Protein AF-A0A820ZYJ0-F1 (afdb_monomer)

Solvent-accessible surface area (backbone atoms only — not comparable to full-atom values): 6513 Å² total; per-residue (Å²): 133,85,78,78,76,76,68,86,73,73,44,73,81,48,38,72,47,76,50,76,46,54,79,71,57,64,69,63,50,48,57,51,40,63,65,47,32,44,49,20,29,31,42,38,39,38,36,23,83,50,72,79,79,54,43,39,68,60,51,53,54,50,39,69,75,34,22,79,52,50,48,34,40,32,45,33,47,48,59,86,78,74,90,61,86,73,72,51,64,75,46,58,62,52,59,70,50,72,70,37,62,70,25,54,56,47,80,47,72,70,128

Organism: NCBI:txid392030

Ra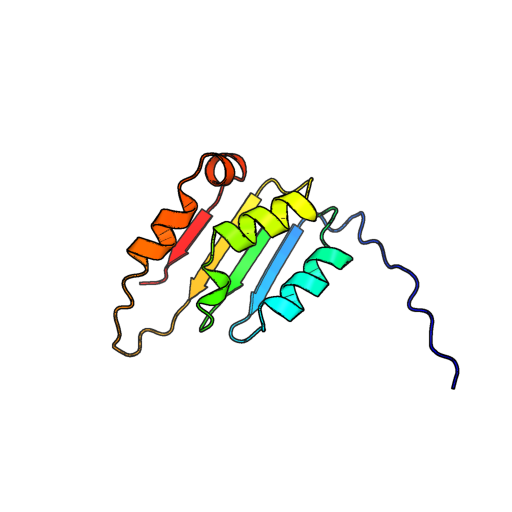dius of gyration: 15.51 Å; Cα contacts (8 Å, |Δi|>4): 146; chains: 1; bounding box: 53×20×33 Å

Foldseek 3Di:
DDDPPPPLDAPQVAAEEADEEEDDDVVVVLVVQQRYQQNYQEYHYEYEDDCVVLALVVVLVSCVVRHVNHQAYEYEYEYPPPPDPPVCVVSVVSCPDPSNVRSVYHYDYDD

Nearest PDB structures (foldseek):
  5dn8-assembly1_A  TM=4.736E-01  e=2.177E+00  Coxiella burnetii RSA 493
  7jj0-assembly1_A  TM=3.715E-01  e=9.562E-01  Sus scrofa
  2jpd-assembly1_A  TM=5.313E-01  e=9.943E+00  Homo sapiens

pLDDT: mean 79.54, std 15.93, range [40.41, 97.25]

Mean predicted aligned error: 8.52 Å

Structure (mmCIF, N/CA/C/O backbone):
data_AF-A0A820ZYJ0-F1
#
_entry.id   AF-A0A820ZYJ0-F1
#
loop_
_atom_site.group_PDB
_atom_site.id
_atom_site.type_symbol
_atom_site.label_atom_id
_atom_site.label_alt_id
_atom_site.label_comp_id
_atom_site.label_asym_id
_atom_site.label_entity_id
_atom_site.label_seq_id
_atom_site.pdbx_PDB_ins_code
_atom_site.Cartn_x
_atom_site.Cartn_y
_atom_site.Cartn_z
_atom_site.occupancy
_atom_site.B_iso_or_equiv
_atom_site.auth_seq_id
_atom_site.auth_comp_id
_atom_site.auth_asym_id
_atom_site.auth_atom_id
_atom_site.pdbx_PDB_model_num
ATOM 1 N N . MET A 1 1 ? -36.121 -2.101 -15.688 1.00 40.72 1 MET A N 1
ATOM 2 C CA . MET A 1 1 ? -34.789 -2.615 -15.310 1.00 40.72 1 MET A CA 1
ATOM 3 C C . MET A 1 1 ? -34.479 -2.085 -13.930 1.00 40.72 1 MET A C 1
ATOM 5 O O . MET A 1 1 ? -34.200 -0.900 -13.796 1.00 40.72 1 MET A O 1
ATOM 9 N N . GLU A 1 2 ? -34.630 -2.923 -12.911 1.00 46.28 2 GLU A N 1
ATOM 10 C CA . GLU A 1 2 ? -34.211 -2.585 -11.553 1.00 46.28 2 GLU A CA 1
ATOM 11 C C . GLU A 1 2 ? -32.682 -2.542 -11.523 1.00 46.28 2 GLU A C 1
ATOM 13 O O . GLU A 1 2 ? -32.014 -3.522 -11.844 1.00 46.28 2 GLU A O 1
ATOM 18 N N . GLN A 1 3 ? -32.118 -1.377 -11.207 1.00 49.50 3 GLN A N 1
ATOM 19 C CA . GLN A 1 3 ? -30.709 -1.283 -10.849 1.00 49.50 3 GLN A CA 1
ATOM 20 C C . GLN A 1 3 ? -30.553 -1.966 -9.493 1.00 49.50 3 GLN A C 1
ATOM 22 O O . GLN A 1 3 ? -31.006 -1.431 -8.479 1.00 49.50 3 GLN A O 1
ATOM 27 N N . GLU A 1 4 ? -29.925 -3.142 -9.473 1.00 55.78 4 GLU A N 1
ATOM 28 C CA . GLU A 1 4 ? -29.454 -3.754 -8.237 1.00 55.78 4 GLU A CA 1
ATOM 29 C C . GLU A 1 4 ? -28.598 -2.724 -7.492 1.00 55.78 4 GLU A C 1
ATOM 31 O O . GLU A 1 4 ? -27.480 -2.384 -7.892 1.00 55.78 4 GLU A O 1
ATOM 36 N N . LYS A 1 5 ? -29.144 -2.193 -6.393 1.00 52.50 5 LYS A N 1
ATOM 37 C CA . LYS A 1 5 ? -28.359 -1.504 -5.374 1.00 52.50 5 LYS A CA 1
ATOM 38 C C . LYS A 1 5 ? -27.380 -2.539 -4.838 1.00 52.50 5 LYS A C 1
ATOM 40 O O . LYS A 1 5 ? -27.724 -3.295 -3.935 1.00 52.50 5 LYS A O 1
ATOM 45 N N . LEU A 1 6 ? -26.168 -2.565 -5.392 1.00 57.62 6 LEU A N 1
ATOM 46 C CA . LEU A 1 6 ? -25.021 -3.191 -4.749 1.00 57.62 6 LEU A CA 1
ATOM 47 C C . LEU A 1 6 ? -24.923 -2.561 -3.363 1.00 57.62 6 LEU A C 1
ATOM 49 O O . LEU A 1 6 ? -24.476 -1.421 -3.209 1.00 57.62 6 LEU A O 1
ATOM 53 N N . THR A 1 7 ? -25.429 -3.283 -2.368 1.00 60.38 7 THR A N 1
ATOM 54 C CA . THR A 1 7 ? -25.295 -2.927 -0.966 1.00 60.38 7 THR A CA 1
ATOM 55 C C . THR A 1 7 ? -23.819 -2.663 -0.708 1.00 60.38 7 THR A C 1
ATOM 57 O O . THR A 1 7 ? -22.937 -3.290 -1.297 1.00 60.38 7 THR A O 1
ATOM 60 N N . HIS A 1 8 ? -23.528 -1.645 0.093 1.00 67.06 8 HIS A N 1
ATOM 61 C CA . HIS A 1 8 ? -22.160 -1.254 0.391 1.00 67.06 8 HIS A CA 1
ATOM 62 C C . HIS A 1 8 ? -21.457 -2.407 1.132 1.00 67.06 8 HIS A C 1
ATOM 64 O O . HIS A 1 8 ? -21.589 -2.544 2.347 1.00 67.06 8 HIS A O 1
ATOM 70 N N . ILE A 1 9 ? -20.756 -3.274 0.391 1.00 76.50 9 ILE A N 1
ATOM 71 C CA . ILE A 1 9 ? -20.009 -4.400 0.955 1.00 76.50 9 ILE A CA 1
ATOM 72 C C . ILE A 1 9 ? -18.774 -3.832 1.648 1.00 76.50 9 ILE A C 1
ATOM 74 O O . ILE A 1 9 ? -17.797 -3.453 1.003 1.00 76.50 9 ILE A O 1
ATOM 78 N N . GLU A 1 10 ? -18.823 -3.777 2.975 1.00 81.06 10 GLU A N 1
ATOM 79 C CA . GLU A 1 10 ? -17.690 -3.374 3.798 1.00 81.06 10 GLU A CA 1
ATOM 80 C C . GLU A 1 10 ? -16.875 -4.607 4.210 1.00 81.06 10 GLU A C 1
ATOM 82 O O . GLU A 1 10 ? -17.332 -5.461 4.972 1.00 81.06 10 GLU A O 1
ATOM 87 N N . LEU A 1 11 ? -15.637 -4.703 3.728 1.00 88.31 11 LEU A N 1
ATOM 88 C CA . LEU A 1 11 ? -14.758 -5.849 3.974 1.00 88.31 11 LEU A CA 1
ATOM 89 C C . LEU A 1 11 ? -13.989 -5.706 5.301 1.00 88.31 11 LEU A C 1
ATOM 91 O O . LEU A 1 11 ? -12.760 -5.692 5.329 1.00 88.31 11 LEU A O 1
ATOM 95 N N . LYS A 1 12 ? -14.707 -5.609 6.428 1.00 90.56 12 LYS A N 1
ATOM 96 C CA . LYS A 1 12 ? -14.135 -5.344 7.773 1.00 90.56 12 LYS A CA 1
ATOM 97 C C . LYS A 1 12 ? -13.036 -6.325 8.199 1.00 90.56 12 LYS A C 1
ATOM 99 O O . LYS A 1 12 ? -12.096 -5.952 8.912 1.00 90.56 12 LYS A O 1
ATOM 104 N N . TYR A 1 13 ? -13.146 -7.570 7.744 1.00 94.06 13 TYR A N 1
ATOM 105 C CA . TYR A 1 13 ? -12.224 -8.661 8.066 1.00 94.06 13 TYR A CA 1
ATOM 106 C C . TYR A 1 13 ? -11.106 -8.852 7.035 1.00 94.06 13 TYR A C 1
ATOM 108 O O . TYR A 1 13 ? -10.186 -9.629 7.280 1.00 94.06 13 TYR A O 1
ATOM 116 N N . LEU A 1 14 ? -11.132 -8.130 5.909 1.00 94.75 14 LEU A N 1
ATOM 117 C CA . LEU A 1 14 ? -10.059 -8.189 4.921 1.00 94.75 14 LEU A CA 1
ATOM 118 C C . LEU A 1 14 ? -8.842 -7.422 5.447 1.00 94.75 14 LEU A C 1
ATOM 120 O O . LEU 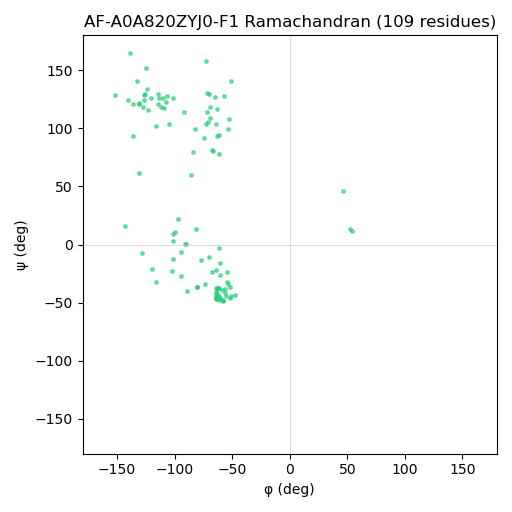A 1 14 ? -8.726 -6.209 5.286 1.00 94.75 14 LEU A O 1
ATOM 124 N N . LYS A 1 15 ? -7.942 -8.136 6.126 1.00 96.88 15 LYS A N 1
ATOM 125 C CA . LYS A 1 15 ? -6.716 -7.559 6.701 1.00 96.88 15 LYS A CA 1
ATOM 126 C C . LYS A 1 15 ? -5.500 -7.697 5.790 1.00 96.88 15 LYS A C 1
ATOM 128 O O . LYS A 1 15 ? -4.602 -6.859 5.863 1.00 96.88 15 LYS A O 1
ATOM 133 N N . TYR A 1 16 ? -5.490 -8.711 4.931 1.00 97.25 16 TYR A N 1
ATOM 134 C CA . TYR A 1 16 ? -4.353 -9.077 4.095 1.00 97.25 16 TYR A CA 1
ATOM 135 C C . TYR A 1 16 ? -4.795 -9.147 2.641 1.00 97.25 16 TYR A C 1
ATOM 137 O O . TYR A 1 16 ? -5.724 -9.880 2.308 1.00 97.25 16 TYR A O 1
ATOM 145 N N . VAL A 1 17 ? -4.126 -8.387 1.783 1.00 95.62 17 VAL A N 1
ATOM 146 C CA . VAL A 1 17 ? -4.371 -8.382 0.343 1.00 95.62 17 VAL A CA 1
ATOM 147 C C . VAL A 1 17 ? -3.052 -8.623 -0.368 1.00 95.62 17 VAL A C 1
ATOM 149 O O . VAL A 1 17 ? -2.066 -7.942 -0.101 1.00 95.62 17 VAL A O 1
ATOM 152 N N . SER A 1 18 ? -3.045 -9.590 -1.280 1.00 94.88 18 SER A N 1
ATOM 153 C CA . SER A 1 18 ? -1.918 -9.869 -2.165 1.00 94.88 18 SER A CA 1
ATOM 154 C C . SER A 1 18 ? -2.437 -9.976 -3.587 1.00 94.88 18 SER A C 1
ATOM 156 O O . SER A 1 18 ? -3.301 -10.808 -3.857 1.00 94.88 18 SER A O 1
ATOM 158 N N . LEU A 1 19 ? -1.941 -9.131 -4.485 1.00 91.94 19 LEU A N 1
ATOM 159 C CA . LEU A 1 19 ? -2.407 -9.056 -5.868 1.00 91.94 19 LEU A CA 1
ATOM 160 C C . LEU A 1 19 ? -1.222 -9.037 -6.827 1.00 91.94 19 LEU A C 1
ATOM 162 O O . LEU A 1 19 ? -0.228 -8.357 -6.575 1.00 91.94 19 LEU A O 1
ATOM 166 N N . LYS A 1 20 ? -1.359 -9.744 -7.951 1.00 88.62 20 LYS A N 1
ATOM 167 C CA . LYS A 1 20 ? -0.457 -9.629 -9.097 1.00 88.62 20 LYS A CA 1
ATOM 168 C C . LYS A 1 20 ? -1.216 -9.051 -10.287 1.00 88.62 20 LYS A C 1
ATOM 170 O O . LYS A 1 20 ? -2.285 -9.559 -10.620 1.00 88.62 20 LYS A O 1
ATOM 175 N N . PHE A 1 21 ? -0.681 -8.013 -10.922 1.00 83.50 21 PHE A N 1
ATOM 176 C CA . PHE A 1 21 ? -1.250 -7.455 -12.144 1.00 83.50 21 PHE A CA 1
ATOM 177 C C . PHE A 1 21 ? -0.211 -6.788 -13.044 1.00 83.50 21 PHE A C 1
ATOM 179 O O . PHE A 1 21 ? 0.496 -5.874 -12.639 1.00 83.50 21 PHE A O 1
ATOM 186 N N . ASP A 1 22 ? -0.208 -7.179 -14.313 1.00 75.56 22 ASP A N 1
ATOM 187 C CA . ASP A 1 22 ? 0.812 -6.748 -15.274 1.00 75.56 22 ASP A CA 1
ATOM 188 C C . ASP A 1 22 ? 0.315 -5.629 -16.215 1.00 75.56 22 ASP A C 1
ATOM 190 O O . ASP A 1 22 ? 1.108 -4.982 -16.880 1.00 75.56 22 ASP A O 1
ATOM 194 N N . PHE A 1 23 ? -0.997 -5.345 -16.250 1.00 72.94 23 PHE A N 1
ATOM 195 C CA . PHE A 1 23 ? -1.590 -4.339 -17.158 1.00 72.94 23 PHE A CA 1
ATOM 196 C C . PHE A 1 23 ? -2.747 -3.539 -16.545 1.00 72.94 23 PHE A C 1
ATOM 198 O O . PHE A 1 23 ? -3.533 -2.906 -17.255 1.00 72.94 23 PHE A O 1
ATOM 205 N N . ILE A 1 24 ? -2.906 -3.563 -15.219 1.00 72.06 24 ILE A N 1
ATOM 206 C CA . ILE A 1 24 ? -3.998 -2.809 -14.600 1.00 72.06 24 ILE A CA 1
ATOM 207 C C . ILE A 1 24 ? -3.724 -1.310 -14.713 1.00 72.06 24 ILE A C 1
ATOM 209 O O . ILE A 1 24 ? -2.670 -0.794 -14.335 1.00 72.06 24 ILE A O 1
ATOM 213 N N . ASN A 1 25 ? -4.735 -0.592 -15.205 1.00 83.25 25 ASN A N 1
ATOM 214 C CA . ASN A 1 25 ? -4.777 0.856 -15.120 1.00 83.25 25 ASN A CA 1
ATOM 215 C C . ASN A 1 25 ? -4.821 1.257 -13.640 1.00 83.25 25 ASN A C 1
ATOM 217 O O . ASN A 1 25 ? -5.803 0.981 -12.950 1.00 83.25 25 ASN A O 1
ATOM 221 N N . PHE A 1 26 ? -3.779 1.953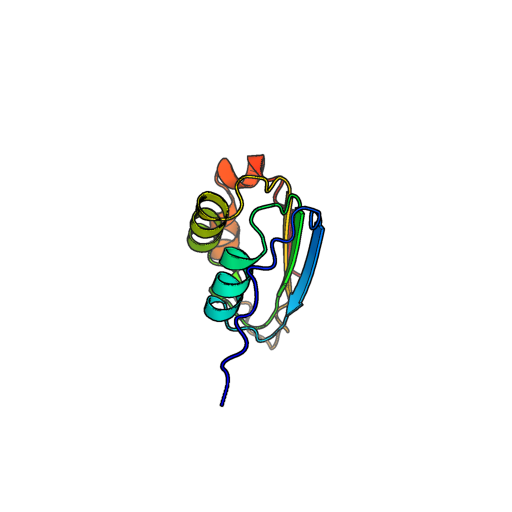 -13.185 1.00 84.56 26 PHE A N 1
ATOM 222 C CA . PHE A 1 26 ? -3.645 2.398 -11.799 1.00 84.56 26 PHE A CA 1
ATOM 223 C C . PHE A 1 26 ? -4.883 3.151 -11.298 1.00 84.56 26 PHE A C 1
ATOM 225 O O . PHE A 1 26 ? -5.284 2.964 -10.162 1.00 84.56 26 PHE A O 1
ATOM 232 N N . HIS A 1 27 ? -5.543 3.950 -12.140 1.00 88.38 27 HIS A N 1
ATOM 233 C CA . HIS A 1 27 ? -6.751 4.668 -11.734 1.00 88.38 27 HIS A CA 1
ATOM 234 C C . HIS A 1 27 ? -7.906 3.721 -11.382 1.00 88.38 27 HIS A C 1
ATOM 236 O O . HIS A 1 27 ? -8.577 3.908 -10.375 1.00 88.38 27 HIS A O 1
ATOM 242 N N . LYS A 1 28 ? -8.099 2.642 -12.153 1.00 87.94 28 LYS A N 1
ATOM 243 C CA . LYS A 1 28 ? -9.092 1.614 -11.802 1.00 87.94 28 LYS A CA 1
ATOM 244 C C . LYS A 1 28 ? -8.722 0.915 -10.496 1.00 87.94 28 LYS A C 1
ATOM 246 O O . LYS A 1 28 ? -9.601 0.603 -9.701 1.00 87.94 28 LYS A O 1
ATOM 251 N N . PHE A 1 29 ? -7.428 0.687 -10.276 1.00 89.25 29 PHE A N 1
ATOM 252 C CA . PHE A 1 29 ? -6.943 0.116 -9.025 1.00 89.25 29 PHE A CA 1
ATOM 253 C C . PHE A 1 29 ? -7.217 1.034 -7.829 1.00 89.25 29 PHE A C 1
ATOM 255 O O . PHE A 1 29 ? -7.712 0.565 -6.809 1.00 89.25 29 PHE A O 1
ATOM 262 N N . GLU A 1 30 ? -6.985 2.341 -7.967 1.00 91.38 30 GLU A N 1
ATOM 263 C CA . GLU A 1 30 ? -7.305 3.328 -6.929 1.00 91.38 30 GLU A CA 1
ATOM 264 C C . GLU A 1 30 ? -8.772 3.263 -6.512 1.00 91.38 30 GLU A C 1
ATOM 266 O O . GLU A 1 30 ? -9.060 3.261 -5.319 1.00 91.38 30 GLU A O 1
ATOM 271 N N . GLU A 1 31 ? -9.701 3.169 -7.464 1.00 92.12 31 GLU A N 1
ATOM 272 C CA . GLU A 1 31 ? -11.132 3.078 -7.154 1.00 92.12 31 GLU A CA 1
ATOM 273 C C . GLU A 1 31 ? -11.476 1.810 -6.356 1.00 92.12 31 GLU A C 1
ATOM 275 O O . GLU A 1 31 ? -12.266 1.858 -5.410 1.00 92.12 31 GLU A O 1
ATOM 280 N N . VAL A 1 32 ? -10.825 0.682 -6.663 1.00 90.56 32 VAL A N 1
ATOM 281 C CA . VAL A 1 32 ? -10.945 -0.553 -5.869 1.00 90.56 32 VAL A CA 1
ATOM 282 C C . VAL A 1 32 ? -10.408 -0.332 -4.453 1.00 90.56 32 VAL A C 1
ATOM 284 O O . VAL A 1 32 ? -11.081 -0.676 -3.480 1.00 90.56 32 VAL A O 1
ATOM 287 N N . MET A 1 33 ? -9.232 0.283 -4.314 1.00 92.25 33 MET A N 1
ATOM 288 C CA . MET A 1 33 ? -8.633 0.547 -3.005 1.00 92.25 33 MET A CA 1
ATOM 289 C C . MET A 1 33 ? -9.520 1.436 -2.135 1.00 92.25 33 MET A C 1
ATOM 291 O O . MET A 1 33 ? -9.788 1.092 -0.984 1.00 92.25 33 MET A O 1
ATOM 295 N N . LYS A 1 34 ? -10.024 2.542 -2.693 1.00 92.75 34 LYS A N 1
ATOM 296 C CA . LYS A 1 34 ? -10.914 3.481 -1.995 1.00 92.75 34 LYS A CA 1
ATOM 297 C C . LYS A 1 34 ? -12.159 2.793 -1.452 1.00 92.75 34 LYS A C 1
ATOM 299 O O . LYS A 1 34 ? -12.615 3.123 -0.362 1.00 92.75 34 LYS A O 1
ATOM 304 N N . LYS A 1 35 ? -12.705 1.841 -2.211 1.00 91.62 35 LYS A N 1
ATOM 305 C CA . LYS A 1 35 ? -13.950 1.160 -1.858 1.00 91.62 35 LYS A CA 1
ATOM 306 C C . LYS A 1 35 ? -13.755 0.038 -0.842 1.00 91.62 35 LYS A C 1
ATOM 308 O O . LYS A 1 35 ? -14.624 -0.174 -0.002 1.00 91.62 35 LYS A O 1
ATOM 313 N N . PHE A 1 36 ? -12.646 -0.693 -0.918 1.00 92.25 36 PHE A N 1
ATOM 314 C CA . PHE A 1 36 ? -12.531 -1.978 -0.225 1.00 92.25 36 PHE A CA 1
ATOM 315 C C . PHE A 1 36 ? -11.406 -2.053 0.804 1.00 92.25 36 PHE A C 1
ATOM 317 O O . PHE A 1 36 ? -11.444 -2.925 1.670 1.00 92.25 36 PHE A O 1
ATOM 324 N N . PHE A 1 37 ? -10.387 -1.192 0.723 1.00 94.12 37 PHE A N 1
ATOM 325 C CA . PHE A 1 37 ? -9.133 -1.409 1.455 1.00 94.12 37 PHE A CA 1
ATOM 326 C C . PHE A 1 37 ? -9.008 -0.607 2.749 1.00 94.12 37 PHE A C 1
ATOM 328 O O . PHE A 1 37 ? -7.949 -0.629 3.375 1.00 94.12 37 PHE A O 1
ATOM 335 N N . TYR A 1 38 ? -10.089 0.029 3.202 1.00 94.69 38 TYR A N 1
ATOM 336 C CA . TYR A 1 38 ? -10.090 0.813 4.436 1.00 94.69 38 TYR A CA 1
ATOM 337 C C . TYR A 1 38 ? -9.513 0.037 5.629 1.00 94.69 38 TYR A C 1
ATOM 339 O O . TYR A 1 38 ? -8.661 0.552 6.346 1.00 94.69 38 TYR A O 1
ATOM 347 N N . HIS A 1 39 ? -9.907 -1.230 5.795 1.00 96.00 39 HIS A N 1
ATOM 348 C CA . HIS A 1 39 ? -9.519 -2.088 6.924 1.00 96.00 39 HIS A CA 1
ATOM 349 C C . HIS A 1 39 ? -8.241 -2.912 6.709 1.00 96.00 39 HIS A C 1
ATOM 351 O O . HIS A 1 39 ? -7.860 -3.676 7.607 1.00 96.00 39 HIS A O 1
ATOM 357 N N . VAL A 1 40 ? -7.595 -2.780 5.546 1.00 96.88 40 VAL A N 1
ATOM 358 C CA . VAL A 1 40 ? -6.419 -3.570 5.162 1.00 96.88 40 VAL A CA 1
ATOM 359 C C . VAL A 1 40 ? -5.205 -3.130 5.974 1.00 96.88 40 VAL A C 1
ATOM 361 O O . VAL A 1 40 ? -4.884 -1.948 6.064 1.00 96.88 40 VAL A O 1
ATOM 364 N N . GLN A 1 41 ? -4.510 -4.106 6.555 1.00 97.00 41 GLN A N 1
ATOM 365 C CA . GLN A 1 41 ? -3.293 -3.900 7.343 1.00 97.00 41 GLN A CA 1
ATOM 366 C C . GLN A 1 41 ? -2.029 -4.250 6.566 1.00 97.00 41 GLN A C 1
ATOM 368 O O . GLN A 1 41 ? -0.949 -3.752 6.889 1.00 97.00 41 GLN A O 1
ATOM 373 N N . MET A 1 42 ? -2.157 -5.087 5.542 1.00 96.31 42 MET A N 1
ATOM 374 C CA . MET A 1 42 ? -1.049 -5.521 4.713 1.00 96.31 42 MET A CA 1
ATOM 375 C C . MET A 1 42 ? -1.475 -5.595 3.253 1.00 96.31 42 MET A C 1
ATOM 377 O O . MET A 1 42 ? -2.425 -6.303 2.914 1.00 96.31 42 MET A O 1
ATOM 381 N N . LEU A 1 43 ? -0.735 -4.885 2.406 1.00 94.94 43 LEU A N 1
ATOM 382 C CA . LEU A 1 43 ? -0.932 -4.868 0.965 1.00 94.94 43 LEU A CA 1
ATOM 383 C C . LEU A 1 43 ? 0.363 -5.288 0.273 1.00 94.94 43 LEU A C 1
ATOM 385 O O . LEU A 1 43 ? 1.370 -4.589 0.367 1.00 94.94 43 LEU A O 1
ATOM 389 N N . ARG A 1 44 ? 0.302 -6.426 -0.419 1.00 93.69 44 ARG A N 1
ATOM 390 C CA . ARG A 1 44 ? 1.348 -6.945 -1.299 1.00 93.69 44 ARG A CA 1
ATOM 391 C C . ARG A 1 44 ? 0.935 -6.794 -2.749 1.00 93.69 44 ARG A C 1
ATOM 393 O O . ARG A 1 44 ? -0.138 -7.254 -3.141 1.00 93.69 44 ARG A O 1
ATOM 400 N N . LEU A 1 45 ? 1.796 -6.185 -3.546 1.00 90.44 45 LEU A N 1
ATOM 401 C CA . LEU A 1 45 ? 1.569 -5.951 -4.961 1.00 90.44 45 LEU A CA 1
ATOM 402 C C . LEU A 1 45 ? 2.722 -6.522 -5.764 1.00 90.44 45 LEU A C 1
ATOM 404 O O . LEU A 1 45 ? 3.879 -6.226 -5.503 1.00 90.44 45 LEU A O 1
ATOM 408 N N . THR A 1 46 ? 2.409 -7.316 -6.776 1.00 88.19 46 THR A N 1
ATOM 409 C CA . THR A 1 46 ? 3.343 -7.626 -7.856 1.00 88.19 46 THR A CA 1
ATOM 410 C C . THR A 1 46 ? 2.814 -6.968 -9.115 1.00 88.19 46 THR A C 1
ATOM 412 O O . THR A 1 46 ? 1.693 -7.248 -9.533 1.00 88.19 46 THR A O 1
ATOM 415 N N . THR A 1 47 ? 3.581 -6.052 -9.686 1.00 84.62 47 THR A N 1
ATOM 416 C CA . THR A 1 47 ? 3.166 -5.275 -10.856 1.00 84.62 47 THR A CA 1
ATOM 417 C C . THR A 1 47 ? 4.175 -5.422 -11.977 1.00 84.62 47 THR A C 1
ATOM 419 O O . THR A 1 47 ? 5.350 -5.619 -11.696 1.00 84.62 47 THR A O 1
ATOM 422 N N . GLY A 1 48 ? 3.744 -5.288 -13.224 1.00 80.62 48 GLY A N 1
ATOM 423 C CA . GLY A 1 48 ? 4.643 -5.209 -14.374 1.00 80.62 48 GLY A CA 1
ATOM 424 C C . GLY A 1 48 ? 4.183 -4.163 -15.375 1.00 80.62 48 GLY A C 1
ATOM 425 O O . GLY A 1 48 ? 3.058 -3.673 -15.265 1.00 80.62 48 GLY A O 1
ATOM 426 N N . TYR A 1 49 ? 5.069 -3.777 -16.299 1.00 72.94 49 TYR A N 1
ATOM 427 C CA . TYR A 1 49 ? 4.784 -2.997 -17.517 1.00 72.94 49 TYR A CA 1
ATOM 428 C C . TYR A 1 49 ? 4.036 -1.659 -17.349 1.00 72.94 49 TYR A C 1
ATOM 430 O O . TYR A 1 49 ? 3.568 -1.066 -18.323 1.00 72.94 49 TYR A O 1
ATOM 438 N N . ASN A 1 50 ? 3.895 -1.160 -16.120 1.00 73.88 50 ASN A N 1
ATOM 439 C CA . ASN A 1 50 ? 3.202 0.084 -15.814 1.00 73.88 50 ASN A CA 1
ATOM 440 C C . ASN A 1 50 ? 4.001 0.911 -14.806 1.00 73.88 50 ASN A C 1
ATOM 442 O O . ASN A 1 50 ? 3.821 0.798 -13.591 1.00 73.88 50 ASN A O 1
ATOM 446 N N . GLU A 1 51 ? 4.825 1.811 -15.337 1.00 75.44 51 GLU A N 1
ATOM 447 C CA . GLU A 1 51 ? 5.640 2.771 -14.583 1.00 75.44 51 GLU A CA 1
ATOM 448 C C . GLU A 1 51 ? 4.827 3.644 -13.614 1.00 75.44 51 GLU A C 1
ATOM 450 O O . GLU A 1 51 ? 5.354 4.114 -12.606 1.00 75.44 51 GLU A O 1
ATOM 455 N N . LYS A 1 52 ? 3.515 3.828 -13.846 1.00 78.00 52 LYS A N 1
ATOM 456 C CA . LYS A 1 52 ? 2.653 4.598 -12.932 1.00 78.00 52 LYS A CA 1
ATOM 457 C C . LYS A 1 52 ? 2.535 3.933 -11.562 1.00 78.00 52 LYS A C 1
ATOM 459 O O . LYS A 1 52 ? 2.240 4.631 -10.593 1.00 78.00 52 LYS A O 1
ATOM 464 N N . CYS A 1 53 ? 2.783 2.623 -11.473 1.00 78.75 53 CYS A N 1
ATOM 465 C CA . CYS A 1 53 ? 2.852 1.894 -10.207 1.00 78.75 53 CYS A CA 1
ATOM 466 C C . CYS A 1 53 ? 4.089 2.253 -9.379 1.00 78.75 53 CYS A C 1
ATOM 468 O O . CYS A 1 53 ? 4.150 1.897 -8.208 1.00 78.75 53 CYS A O 1
ATOM 470 N N . LEU A 1 54 ? 5.050 2.975 -9.950 1.00 80.31 54 LEU A N 1
ATOM 471 C CA . LEU A 1 54 ? 6.288 3.336 -9.278 1.00 80.31 54 LEU A CA 1
ATOM 472 C C . LEU A 1 54 ? 6.305 4.786 -8.764 1.00 80.31 54 LEU A C 1
ATOM 474 O O . LEU A 1 54 ? 7.330 5.278 -8.309 1.00 80.31 54 LEU A O 1
ATOM 478 N N . ASN A 1 55 ? 5.173 5.493 -8.802 1.00 84.69 55 ASN A N 1
ATOM 479 C CA . ASN A 1 55 ? 5.073 6.847 -8.263 1.00 84.69 55 ASN A CA 1
ATOM 480 C C . ASN A 1 55 ? 4.846 6.807 -6.743 1.00 84.69 55 ASN A C 1
ATOM 482 O O . ASN A 1 55 ? 3.714 6.629 -6.283 1.00 84.69 55 ASN A O 1
ATOM 486 N N . ALA A 1 56 ? 5.910 7.002 -5.959 1.00 86.50 56 ALA A N 1
ATOM 487 C CA . ALA A 1 56 ? 5.819 6.950 -4.501 1.00 86.50 56 ALA A CA 1
ATOM 488 C C . ALA A 1 56 ? 4.857 8.011 -3.949 1.00 86.50 56 ALA A C 1
ATOM 490 O O . ALA A 1 56 ? 3.977 7.694 -3.154 1.00 86.50 56 ALA A O 1
ATOM 491 N N . LYS A 1 57 ? 4.939 9.265 -4.414 1.00 88.62 57 LYS A N 1
ATOM 492 C CA . LYS A 1 57 ? 4.070 10.348 -3.918 1.00 88.62 57 LYS A CA 1
ATOM 493 C C . LYS A 1 57 ? 2.586 10.000 -4.059 1.00 88.62 57 LYS A C 1
ATOM 495 O O . LYS A 1 57 ? 1.807 10.242 -3.139 1.00 88.62 57 LYS A O 1
ATOM 500 N N . ARG A 1 58 ? 2.208 9.396 -5.186 1.00 89.62 58 ARG A N 1
ATOM 501 C CA . ARG A 1 58 ? 0.839 8.948 -5.448 1.00 89.62 58 ARG A CA 1
ATOM 502 C C . ARG A 1 58 ? 0.408 7.851 -4.478 1.00 89.62 58 ARG A C 1
ATOM 504 O O . ARG A 1 58 ? -0.671 7.949 -3.899 1.00 89.62 58 ARG A O 1
ATOM 511 N N . TRP A 1 59 ? 1.255 6.847 -4.250 1.00 91.25 59 TRP A N 1
ATOM 512 C CA . TRP A 1 59 ? 0.980 5.810 -3.254 1.00 91.25 59 TRP A CA 1
ATOM 513 C C . TRP A 1 59 ? 0.850 6.374 -1.845 1.00 91.25 59 TRP A C 1
ATOM 515 O O . TRP A 1 59 ? -0.085 6.015 -1.137 1.00 91.25 59 TRP A O 1
ATOM 525 N N . GLN A 1 60 ? 1.748 7.274 -1.444 1.00 92.44 60 GLN A N 1
ATOM 526 C CA . GLN A 1 60 ? 1.700 7.904 -0.128 1.00 92.44 60 GLN A CA 1
ATOM 527 C C . GLN A 1 60 ? 0.368 8.630 0.076 1.00 92.44 60 GLN A C 1
ATOM 529 O O . GLN A 1 60 ? -0.302 8.399 1.079 1.00 92.44 60 GLN A O 1
ATOM 534 N N . GLN A 1 61 ? -0.051 9.451 -0.893 1.00 93.12 61 GLN A N 1
ATOM 535 C CA . GLN A 1 61 ? -1.340 10.148 -0.845 1.00 93.12 61 GLN A CA 1
ATOM 536 C C . GLN A 1 61 ? -2.507 9.164 -0.719 1.00 93.12 61 GLN A C 1
ATOM 538 O O . GLN A 1 61 ? -3.359 9.321 0.151 1.00 93.12 61 GLN A O 1
ATOM 543 N N . LEU A 1 62 ? -2.518 8.113 -1.538 1.00 93.38 62 LEU A N 1
ATOM 544 C CA . LEU A 1 62 ? -3.589 7.123 -1.542 1.00 93.38 62 LEU A CA 1
ATOM 545 C C . LEU A 1 62 ? -3.680 6.351 -0.216 1.00 93.38 62 LEU A C 1
ATOM 547 O O . LEU A 1 62 ? -4.770 6.186 0.331 1.00 93.38 62 LEU A O 1
ATOM 551 N N . ILE A 1 63 ? -2.539 5.913 0.320 1.00 94.38 63 ILE A N 1
ATOM 552 C CA . ILE A 1 63 ? -2.457 5.188 1.592 1.00 94.38 63 ILE A CA 1
ATOM 553 C C . ILE A 1 63 ? -2.914 6.087 2.743 1.00 94.38 63 ILE A C 1
ATOM 555 O O . ILE A 1 63 ? -3.728 5.658 3.559 1.00 94.38 63 ILE A O 1
ATOM 559 N N . MET A 1 64 ? -2.434 7.335 2.793 1.00 94.25 64 MET A N 1
ATOM 560 C CA . MET A 1 64 ? -2.822 8.291 3.833 1.00 94.25 64 MET A CA 1
ATOM 561 C C . MET A 1 64 ? -4.321 8.601 3.809 1.00 94.25 64 MET A C 1
ATOM 563 O O . MET A 1 64 ? -4.922 8.754 4.868 1.00 94.25 64 MET A O 1
ATOM 567 N N . SER A 1 65 ? -4.928 8.683 2.623 1.00 95.44 65 SER A N 1
ATOM 568 C CA . SER A 1 65 ? -6.346 9.023 2.485 1.00 95.44 65 SER A CA 1
ATOM 569 C C . SER A 1 65 ? -7.292 7.849 2.735 1.00 95.44 65 SER A C 1
ATOM 571 O O . SER A 1 65 ? -8.373 8.063 3.277 1.00 95.44 65 SER A O 1
ATOM 573 N N . TYR A 1 66 ? -6.926 6.626 2.337 1.00 95.31 66 TYR A N 1
ATOM 574 C CA . TYR A 1 66 ? -7.895 5.523 2.245 1.00 95.31 66 TYR A CA 1
ATOM 575 C C . TYR A 1 66 ? -7.498 4.241 2.972 1.00 95.31 66 TYR A C 1
ATOM 577 O O . TYR A 1 66 ? -8.317 3.331 3.055 1.00 95.31 66 TYR A O 1
ATOM 585 N N . MET A 1 67 ? -6.281 4.140 3.510 1.00 95.19 67 MET A N 1
ATOM 586 C CA . MET A 1 67 ? -5.811 2.933 4.197 1.00 95.19 67 MET A CA 1
ATOM 587 C C . MET A 1 67 ? -5.194 3.266 5.563 1.00 95.19 67 MET A C 1
ATOM 589 O O . MET A 1 67 ? -4.013 2.989 5.801 1.00 95.19 67 MET A O 1
ATOM 593 N N . PRO A 1 68 ? -5.975 3.845 6.495 1.00 95.06 68 PRO A N 1
ATOM 594 C CA . PRO A 1 68 ? -5.449 4.312 7.779 1.00 95.06 68 PRO A CA 1
ATOM 595 C C . PRO A 1 68 ? -4.836 3.184 8.622 1.00 95.06 68 PRO A C 1
ATOM 597 O O . PRO A 1 68 ? -3.931 3.426 9.419 1.00 95.06 68 PRO A O 1
ATOM 600 N N . TYR A 1 69 ? -5.283 1.940 8.423 1.00 95.75 69 TYR A N 1
ATOM 601 C CA . TYR A 1 69 ? -4.791 0.774 9.158 1.00 95.75 69 TYR A CA 1
ATOM 602 C C . TYR A 1 69 ? -3.613 0.057 8.490 1.00 95.75 69 TYR A C 1
ATOM 604 O O . TYR A 1 69 ? -3.127 -0.926 9.055 1.00 95.75 69 TYR A O 1
ATOM 612 N N . LEU A 1 70 ? -3.125 0.525 7.334 1.00 96.12 70 LEU A N 1
ATOM 613 C CA . LEU A 1 70 ? -2.013 -0.116 6.637 1.00 96.12 70 LEU A CA 1
ATOM 614 C C . LEU A 1 70 ? -0.732 -0.034 7.472 1.00 96.12 70 LEU A C 1
ATOM 616 O O . LEU A 1 70 ? -0.306 1.050 7.883 1.00 96.12 70 LEU A O 1
ATOM 620 N N . ARG A 1 71 ? -0.106 -1.189 7.697 1.00 94.94 71 ARG A N 1
ATOM 621 C CA . ARG A 1 71 ? 1.143 -1.353 8.457 1.00 94.94 71 ARG A CA 1
ATOM 622 C C . ARG A 1 71 ? 2.287 -1.866 7.598 1.00 94.94 71 ARG A C 1
ATOM 624 O O . ARG A 1 71 ? 3.431 -1.552 7.894 1.00 94.94 71 ARG A O 1
ATOM 631 N N . ILE A 1 72 ? 1.969 -2.682 6.595 1.00 93.81 72 ILE A N 1
ATOM 632 C CA . ILE A 1 72 ? 2.944 -3.286 5.690 1.00 93.81 72 ILE A CA 1
ATOM 633 C C . ILE A 1 72 ? 2.507 -2.976 4.265 1.00 93.81 72 ILE A C 1
ATOM 635 O O . ILE A 1 72 ? 1.425 -3.390 3.840 1.00 93.81 72 ILE A O 1
ATOM 639 N N . PHE A 1 73 ? 3.355 -2.256 3.545 1.00 92.19 73 PHE A N 1
ATOM 640 C CA . PHE A 1 73 ? 3.231 -2.069 2.108 1.00 92.19 73 PHE A CA 1
ATOM 641 C C . PHE A 1 73 ? 4.412 -2.757 1.431 1.00 92.19 73 PHE A C 1
ATOM 643 O O . PHE A 1 73 ? 5.555 -2.521 1.794 1.00 92.19 73 PHE A O 1
ATOM 650 N N . ASP A 1 74 ? 4.146 -3.643 0.488 1.00 89.44 74 ASP A N 1
ATOM 651 C CA . ASP A 1 74 ? 5.175 -4.434 -0.182 1.00 89.44 74 ASP A CA 1
ATOM 652 C C . ASP A 1 74 ? 4.846 -4.440 -1.671 1.00 89.44 74 ASP A C 1
ATOM 654 O O . ASP A 1 74 ? 3.733 -4.793 -2.074 1.00 89.44 74 ASP A O 1
ATOM 658 N N . ILE A 1 75 ? 5.783 -3.945 -2.474 1.00 86.44 75 ILE A N 1
ATOM 659 C CA . ILE A 1 75 ? 5.611 -3.810 -3.914 1.00 86.44 75 ILE A CA 1
ATOM 660 C C . ILE A 1 75 ? 6.825 -4.390 -4.632 1.00 86.44 75 ILE A C 1
ATOM 662 O O . ILE A 1 75 ? 7.966 -3.967 -4.454 1.00 86.44 75 ILE A O 1
ATOM 666 N N . ASN A 1 76 ? 6.544 -5.370 -5.478 1.00 85.31 76 ASN A N 1
ATOM 667 C CA . ASN A 1 76 ? 7.482 -5.981 -6.396 1.00 85.31 76 ASN A CA 1
ATOM 668 C C . ASN A 1 76 ? 7.128 -5.518 -7.810 1.00 85.31 76 ASN A C 1
ATOM 670 O O . ASN A 1 76 ? 5.990 -5.699 -8.253 1.00 85.31 76 ASN A O 1
ATOM 674 N N . HIS A 1 77 ? 8.075 -4.900 -8.510 1.00 79.62 77 HIS A N 1
ATOM 675 C CA . HIS A 1 77 ? 7.883 -4.512 -9.903 1.00 79.62 77 HIS A CA 1
ATOM 676 C C . HIS A 1 77 ? 8.743 -5.390 -10.809 1.00 79.62 77 HIS A C 1
ATOM 678 O O . HIS A 1 77 ? 9.970 -5.402 -10.708 1.00 79.62 77 HIS A O 1
ATOM 684 N N . GLN A 1 78 ? 8.074 -6.139 -11.679 1.00 78.00 78 GLN A N 1
ATOM 685 C CA . GLN A 1 78 ? 8.667 -7.020 -12.671 1.00 78.00 78 GLN A CA 1
ATOM 686 C C . GLN A 1 78 ? 8.531 -6.351 -14.033 1.00 78.00 78 GLN A C 1
ATOM 688 O O . GLN A 1 78 ? 7.450 -6.358 -14.617 1.00 78.00 78 GLN A O 1
ATOM 693 N N . ASP A 1 79 ? 9.617 -5.787 -14.546 1.00 68.19 79 ASP A N 1
ATOM 694 C CA . ASP A 1 79 ? 9.653 -5.340 -15.934 1.00 68.19 79 ASP A CA 1
ATOM 695 C C . ASP A 1 79 ? 10.408 -6.389 -16.753 1.00 68.19 79 ASP A C 1
ATOM 697 O O . ASP A 1 79 ? 11.506 -6.800 -16.375 1.00 68.19 79 ASP A O 1
ATOM 701 N N . TYR A 1 80 ? 9.815 -6.899 -17.838 1.00 57.72 80 TYR A N 1
ATOM 702 C CA . TYR A 1 80 ? 10.536 -7.826 -18.713 1.00 57.72 80 TYR A CA 1
ATOM 703 C C . TYR A 1 80 ? 11.595 -7.025 -19.465 1.00 57.72 80 TYR A C 1
ATOM 705 O O . TYR A 1 80 ? 11.288 -6.262 -20.382 1.00 57.72 80 TYR A O 1
ATOM 713 N N . ILE A 1 81 ? 12.849 -7.202 -19.045 1.00 53.03 81 ILE A N 1
ATOM 714 C CA . ILE A 1 81 ? 14.033 -6.499 -19.538 1.00 53.03 81 ILE A CA 1
ATOM 715 C C . ILE A 1 81 ? 14.301 -6.893 -20.999 1.00 53.03 81 ILE A C 1
ATOM 717 O O . ILE A 1 81 ? 15.157 -7.709 -21.332 1.00 53.03 81 ILE A O 1
ATOM 721 N N . GLY A 1 82 ? 13.567 -6.267 -21.912 1.00 45.78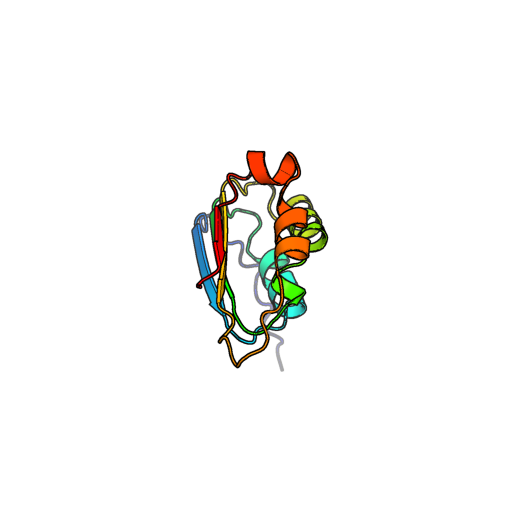 82 GLY A N 1
ATOM 722 C CA . GLY A 1 82 ? 13.925 -6.143 -23.315 1.00 45.78 82 GLY A CA 1
ATOM 723 C C . GLY A 1 82 ? 14.858 -4.949 -23.498 1.00 45.78 82 GLY A C 1
ATOM 724 O O . GLY A 1 82 ? 14.416 -3.880 -23.898 1.00 45.78 82 GLY A O 1
ATOM 725 N N . LYS A 1 83 ? 16.153 -5.117 -23.196 1.00 46.44 83 LYS A N 1
ATOM 726 C CA . LYS A 1 83 ? 17.278 -4.243 -23.616 1.00 46.44 83 LYS A CA 1
ATOM 727 C C . LYS A 1 83 ? 17.190 -2.727 -23.346 1.00 46.44 83 LYS A C 1
ATOM 729 O O . LYS A 1 83 ? 18.020 -1.980 -23.862 1.00 46.44 83 LYS A O 1
ATOM 734 N N . LYS A 1 84 ? 16.267 -2.241 -22.522 1.00 47.78 84 LYS A N 1
ATOM 735 C CA . LYS A 1 84 ? 16.341 -0.889 -21.962 1.00 47.78 84 LYS A CA 1
ATOM 736 C C . LYS A 1 84 ? 16.494 -1.022 -20.462 1.00 47.78 84 LYS A C 1
ATOM 738 O O . LYS A 1 84 ? 15.527 -1.279 -19.760 1.00 47.78 84 LYS A O 1
ATOM 743 N N . ASN A 1 85 ? 17.727 -0.842 -19.997 1.00 48.25 85 ASN A N 1
ATOM 744 C CA . ASN A 1 85 ? 18.024 -0.553 -18.602 1.00 48.25 85 ASN A CA 1
ATOM 745 C C . ASN A 1 85 ? 17.349 0.780 -18.253 1.00 48.25 85 ASN A C 1
ATOM 747 O O . ASN A 1 85 ? 17.998 1.826 -18.250 1.00 48.25 85 ASN A O 1
ATOM 751 N N . PHE A 1 86 ? 16.035 0.776 -18.022 1.00 53.09 86 PHE A N 1
ATOM 752 C CA . PHE A 1 86 ? 15.394 1.873 -17.324 1.00 53.09 86 PHE A CA 1
ATOM 753 C C . PHE A 1 86 ? 15.993 1.858 -15.926 1.00 53.09 86 PHE A C 1
ATOM 755 O O . PHE A 1 86 ? 15.747 0.972 -15.113 1.00 53.09 86 PHE A O 1
ATOM 762 N N . THR A 1 87 ? 16.895 2.799 -15.683 1.00 53.72 87 THR A N 1
ATOM 763 C CA . THR A 1 87 ? 17.548 3.013 -14.401 1.00 53.72 87 THR A CA 1
ATOM 764 C C . THR A 1 87 ? 16.498 3.498 -13.410 1.00 53.72 87 THR A C 1
ATOM 766 O O . THR A 1 87 ? 16.373 4.688 -13.128 1.00 53.72 87 THR A O 1
ATOM 769 N N . TYR A 1 88 ? 15.734 2.562 -12.844 1.00 58.75 88 TYR A N 1
ATOM 770 C CA . TYR A 1 88 ? 14.733 2.829 -11.812 1.00 58.75 88 TYR A CA 1
ATOM 771 C C . TYR A 1 88 ? 15.335 3.416 -10.532 1.00 58.75 88 TYR A C 1
ATOM 773 O O . TYR A 1 88 ? 14.582 3.794 -9.647 1.00 58.75 88 TYR A O 1
ATOM 781 N N . HIS A 1 89 ? 16.660 3.575 -10.418 1.00 58.09 89 HIS A N 1
ATOM 782 C CA . HIS A 1 89 ? 17.312 4.227 -9.278 1.00 58.09 89 HIS A CA 1
ATOM 783 C C . HIS A 1 89 ? 16.662 5.563 -8.890 1.00 58.09 89 HIS A C 1
ATOM 785 O O . HIS A 1 89 ? 16.392 5.791 -7.714 1.00 58.09 89 HIS A O 1
ATOM 791 N N . HIS A 1 90 ? 16.326 6.418 -9.863 1.00 59.69 90 HIS A N 1
ATOM 792 C CA . HIS A 1 90 ? 15.663 7.698 -9.582 1.00 59.69 90 HIS A CA 1
ATOM 793 C C . HIS A 1 90 ? 14.229 7.541 -9.044 1.00 59.69 90 HIS A C 1
ATOM 795 O O . HIS A 1 90 ? 13.722 8.426 -8.358 1.00 59.69 90 HIS A O 1
ATOM 801 N N . ILE A 1 91 ? 13.585 6.412 -9.335 1.00 64.62 91 ILE A N 1
ATOM 802 C CA . ILE A 1 91 ? 12.223 6.085 -8.919 1.00 64.62 91 ILE A CA 1
ATOM 803 C C . ILE A 1 91 ? 12.222 5.386 -7.553 1.00 64.62 91 ILE A C 1
ATOM 805 O O . ILE A 1 91 ? 11.428 5.736 -6.684 1.00 64.62 91 ILE A O 1
ATOM 809 N N . ILE A 1 92 ? 13.174 4.483 -7.314 1.00 65.75 92 ILE A N 1
ATOM 810 C CA . ILE A 1 92 ? 13.419 3.846 -6.011 1.00 65.75 92 ILE A CA 1
ATOM 811 C C . ILE A 1 92 ? 13.739 4.904 -4.954 1.00 65.75 92 ILE A C 1
ATOM 813 O O . ILE A 1 92 ? 13.218 4.847 -3.843 1.00 65.75 92 ILE A O 1
ATOM 817 N N . ASN A 1 93 ? 14.510 5.932 -5.322 1.00 64.56 93 ASN A N 1
ATOM 818 C CA . ASN A 1 93 ? 14.807 7.055 -4.435 1.00 64.56 93 ASN A CA 1
ATOM 819 C C . ASN A 1 93 ? 13.557 7.825 -3.977 1.00 64.56 93 ASN A C 1
ATOM 821 O O . ASN A 1 93 ? 13.642 8.568 -3.010 1.00 64.56 93 ASN A O 1
ATOM 825 N N . GLN A 1 94 ? 12.392 7.661 -4.611 1.00 74.25 94 GLN A N 1
ATOM 826 C CA . GLN A 1 94 ? 11.157 8.301 -4.144 1.00 74.25 94 GLN A CA 1
ATOM 827 C C . GLN A 1 94 ? 10.536 7.582 -2.931 1.00 74.25 94 GLN A C 1
ATOM 829 O O . GLN A 1 94 ? 9.674 8.145 -2.255 1.00 74.25 94 GLN A O 1
ATOM 834 N N . PHE A 1 95 ? 10.987 6.360 -2.627 1.00 78.75 95 PHE A N 1
ATOM 835 C CA . PHE A 1 95 ? 10.516 5.537 -1.511 1.00 78.75 95 PHE A CA 1
ATOM 836 C C . PHE A 1 95 ? 11.403 5.635 -0.253 1.00 78.75 95 PHE A C 1
ATOM 838 O O . PH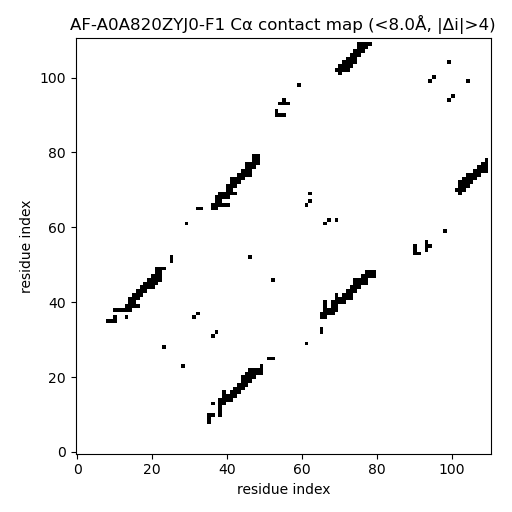E A 1 95 ? 11.377 4.753 0.601 1.00 78.75 95 PHE A O 1
ATOM 845 N N . ASN A 1 96 ? 12.188 6.708 -0.111 1.00 79.75 96 ASN A N 1
ATOM 846 C CA . ASN A 1 96 ? 13.156 6.873 0.983 1.00 79.75 96 ASN A CA 1
ATOM 847 C C . ASN A 1 96 ? 12.692 7.792 2.133 1.00 79.75 96 ASN A C 1
ATOM 849 O O . ASN A 1 96 ? 13.461 8.052 3.058 1.00 79.75 96 ASN A O 1
ATOM 853 N N . SER A 1 97 ? 11.460 8.308 2.092 1.00 83.69 97 SER A N 1
ATOM 854 C CA . SER A 1 97 ? 10.929 9.161 3.162 1.00 83.69 97 SER A CA 1
ATOM 855 C C . SER A 1 97 ? 10.601 8.365 4.434 1.00 83.69 97 SER A C 1
ATOM 857 O O . SER A 1 97 ? 10.356 7.156 4.391 1.00 83.69 97 SER A O 1
ATOM 859 N N . SER A 1 98 ? 10.546 9.054 5.582 1.00 86.31 98 SER A N 1
ATOM 860 C CA . SER A 1 98 ? 10.188 8.451 6.880 1.00 86.31 98 SER A CA 1
ATOM 861 C C . SER A 1 98 ? 8.854 7.703 6.838 1.00 86.31 98 SER A C 1
ATOM 863 O O . SER A 1 98 ? 8.726 6.640 7.440 1.00 86.31 98 SER A O 1
ATOM 865 N N . PHE A 1 99 ? 7.905 8.200 6.041 1.00 88.94 99 PHE A N 1
ATOM 866 C CA . PHE A 1 99 ? 6.626 7.547 5.784 1.00 88.94 99 PHE A CA 1
ATOM 867 C C . PHE A 1 99 ? 6.790 6.080 5.346 1.00 88.94 99 PHE A C 1
ATOM 869 O O . PHE A 1 99 ? 6.113 5.196 5.869 1.00 88.94 99 PHE A O 1
ATOM 876 N N . TRP A 1 100 ? 7.701 5.790 4.414 1.00 87.56 100 TRP A N 1
ATOM 877 C CA . TRP A 1 100 ? 7.898 4.430 3.898 1.00 87.56 100 TRP A CA 1
ATOM 878 C C . TRP A 1 100 ? 8.598 3.513 4.892 1.00 87.56 100 TRP A C 1
ATOM 880 O O . TRP A 1 100 ? 8.266 2.328 4.974 1.00 87.56 100 TRP A O 1
ATOM 890 N N . MET A 1 101 ? 9.516 4.069 5.685 1.00 83.94 101 MET A N 1
ATOM 891 C CA . MET A 1 101 ? 10.169 3.333 6.766 1.00 83.94 101 MET A CA 1
ATOM 892 C C . MET A 1 101 ? 9.153 2.899 7.832 1.00 83.94 101 MET A C 1
ATOM 894 O O . MET A 1 101 ? 9.162 1.746 8.260 1.00 83.94 101 MET A O 1
ATOM 898 N N . GLU A 1 102 ? 8.212 3.774 8.200 1.00 84.56 102 GLU A N 1
ATOM 899 C CA . GLU A 1 102 ? 7.129 3.446 9.138 1.00 84.56 102 GLU A CA 1
ATOM 900 C C . GLU A 1 102 ? 6.191 2.353 8.608 1.00 84.56 102 GLU A C 1
ATOM 902 O O . GLU A 1 102 ? 5.743 1.490 9.3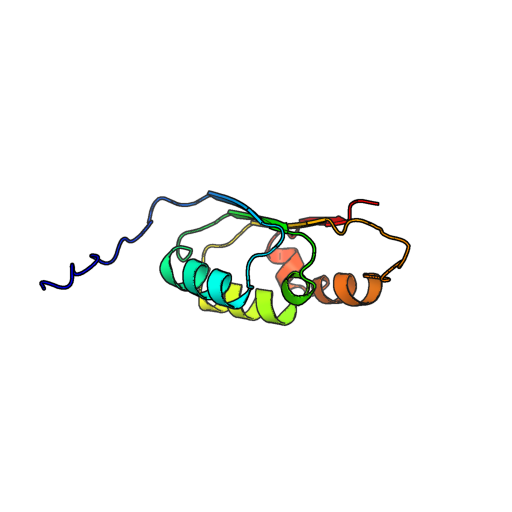66 1.00 84.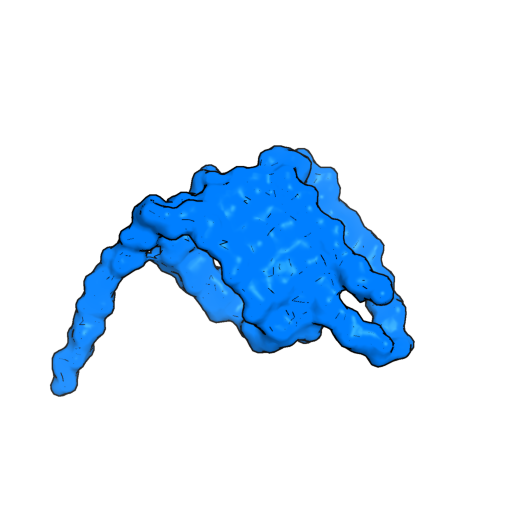56 102 GLU A O 1
ATOM 907 N N . LYS A 1 103 ? 5.908 2.353 7.299 1.00 86.19 103 LYS A N 1
ATOM 908 C CA . LYS A 1 103 ? 5.058 1.345 6.640 1.00 86.19 103 LYS A CA 1
ATOM 909 C C . LYS A 1 103 ? 5.782 0.040 6.310 1.00 86.19 103 LYS A C 1
ATOM 911 O O . LYS A 1 103 ? 5.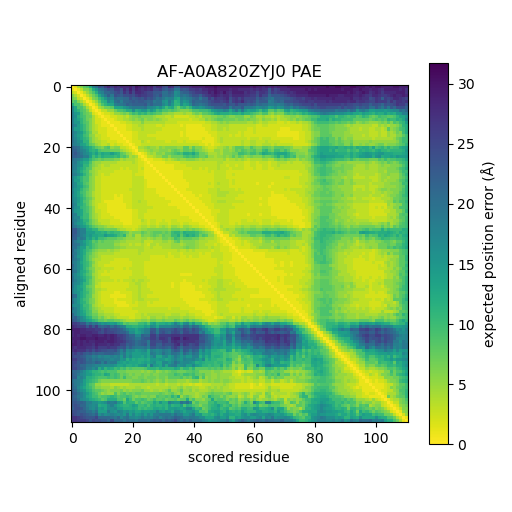237 -0.776 5.563 1.00 86.19 103 LYS A O 1
ATOM 916 N N . LYS A 1 104 ? 6.982 -0.159 6.875 1.00 82.19 104 LYS A N 1
ATOM 917 C CA . LYS A 1 104 ? 7.830 -1.346 6.691 1.00 82.19 104 LYS A CA 1
ATOM 918 C C . LYS A 1 104 ? 7.923 -1.737 5.220 1.00 82.19 104 LYS A C 1
ATOM 920 O O . LYS A 1 104 ? 7.721 -2.903 4.880 1.00 82.19 104 LYS A O 1
ATOM 925 N N . LEU A 1 105 ? 8.152 -0.737 4.367 1.00 75.75 105 LEU A N 1
ATOM 926 C CA . LEU A 1 105 ? 8.187 -0.950 2.933 1.00 75.75 105 LEU A CA 1
ATOM 927 C C . LEU A 1 105 ? 9.236 -2.000 2.575 1.00 75.75 105 LEU A C 1
ATOM 929 O O . LEU A 1 105 ? 10.401 -1.869 2.948 1.00 75.75 105 LEU A O 1
ATOM 933 N N . VAL A 1 106 ? 8.815 -3.001 1.807 1.00 73.12 106 VAL A N 1
ATOM 934 C CA . VAL A 1 106 ? 9.718 -3.950 1.161 1.00 73.12 106 VAL A CA 1
ATOM 935 C C . VAL A 1 106 ? 9.611 -3.747 -0.349 1.00 73.12 106 VAL A C 1
ATOM 937 O O . VAL A 1 106 ? 8.517 -3.811 -0.908 1.00 73.12 106 VAL A O 1
ATOM 940 N N . PHE A 1 107 ? 10.735 -3.427 -0.993 1.00 63.94 107 PHE A N 1
ATOM 941 C CA . PHE A 1 107 ? 10.802 -3.147 -2.426 1.00 63.94 107 PHE A CA 1
ATOM 942 C C . PHE A 1 107 ? 11.765 -4.121 -3.106 1.00 63.94 107 PHE A C 1
ATOM 944 O O . PHE A 1 107 ? 12.926 -4.217 -2.705 1.00 63.94 107 PHE A O 1
ATOM 951 N N . TYR A 1 108 ? 11.293 -4.812 -4.145 1.00 62.50 108 TYR A N 1
ATOM 952 C CA . TYR A 1 108 ? 12.109 -5.720 -4.952 1.00 62.50 108 TYR A CA 1
ATOM 953 C C . TYR A 1 108 ? 12.049 -5.326 -6.430 1.00 62.50 108 TYR A C 1
ATOM 955 O O . TYR A 1 108 ? 10.967 -5.112 -6.980 1.00 62.50 108 TYR A O 1
ATOM 963 N N . THR A 1 109 ? 13.210 -5.284 -7.083 1.00 52.50 109 THR A N 1
ATOM 964 C CA . THR A 1 109 ? 13.320 -5.291 -8.548 1.00 52.50 109 THR A CA 1
ATOM 965 C C . THR A 1 109 ? 13.903 -6.629 -8.953 1.00 52.50 109 THR A C 1
ATOM 967 O O . THR A 1 109 ? 14.956 -7.014 -8.445 1.00 52.50 109 THR A O 1
ATOM 970 N N . SER A 1 110 ? 13.226 -7.347 -9.846 1.00 50.41 110 SER A N 1
ATOM 971 C CA . SER A 1 110 ? 13.821 -8.540 -10.456 1.00 50.41 110 SER A CA 1
ATOM 972 C C . SER A 1 110 ? 14.910 -8.075 -11.433 1.00 50.41 110 SER A C 1
ATOM 974 O O . SER A 1 110 ? 14.593 -7.357 -12.379 1.00 50.41 110 SER A O 1
ATOM 976 N N . THR A 1 111 ? 16.174 -8.396 -11.138 1.00 40.41 111 THR A N 1
ATOM 977 C CA . THR A 1 111 ? 17.329 -8.251 -12.050 1.00 40.41 111 THR A CA 1
ATOM 978 C C . THR A 1 111 ? 17.305 -9.287 -13.155 1.00 40.41 111 THR A C 1
ATOM 980 O O . THR A 1 111 ? 16.948 -10.444 -12.831 1.00 40.41 111 THR A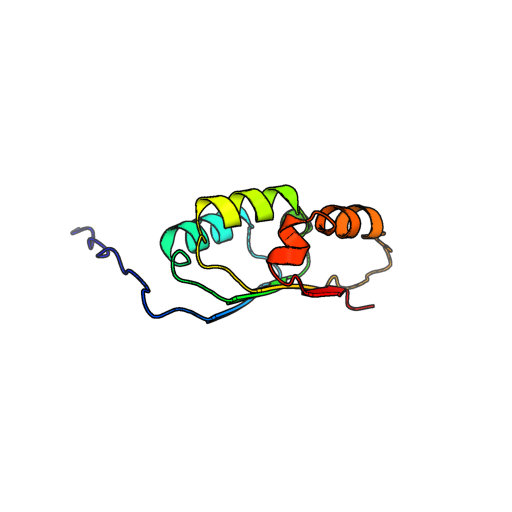 O 1
#

Secondary structure (DSSP, 8-state):
-----------TT--EEEEEESS--HHHHHHHHHHH-TT-SEEEEEEES-GGGG-HHHHHHHHHHH-TT--EEEEEEE---SS----THHHHGGG-SHHHHHTT-EEEE--

Sequence (111 aa):
MEQEKLTHIELKYLKYVSLKFDFINFHKFEEVMKKFFYHVQMLRLTTGYNEKCLNAKRWQQLIMSYMPYLRIFDINHQDYIGKKNFTYHHIINQFNSSFWMEKKLVFYTST